Protein AF-A0A2A4RGU2-F1 (afdb_monomer_lite)

pLDDT: mean 91.8, std 9.64, range [37.91, 98.44]

Radius of gyration: 17.06 Å; chains: 1; bounding box: 51×28×46 Å

Secondary structure (DSSP, 8-state):
-HHHHHHHHHHHHHHHHHHHHHHHIIIIIS---TT--EE-SS---TT--STT--SSS--EE----HHHH-SEEEEEEESS-EEEEE-TT--EEEEETTSTTTTEEEEEEE--TTPPPPTT--

Foldseek 3Di:
DVVVVVVVCCVQCVLLVVVVVVVCCQCPVVVDDQPDKDWDPAFDDPPDPDDPGGRPDIDIDGDHDCVVVFKDKDKFDQDQDWDWDADSSRPTAIDDCRHPCNSVIDIDIGGDPPDDDDPDDD

Sequence (122 aa):
MDFQRATQAYLWAFPLVSTASVRHGIRQDLGLDAFDIMLYENFLDTKSTWFTGNNTTIYGASVFDLAEVGPVVLEMPVGPSAGMLNDFRFRTSGLGNLGPDRSQGGKYFIVPPGYEQAPNYC

Structure (mmCIF, N/CA/C/O backbone):
data_AF-A0A2A4RGU2-F1
#
_entry.id   AF-A0A2A4RGU2-F1
#
loop_
_atom_site.group_PDB
_atom_site.id
_atom_site.type_symbol
_atom_site.label_atom_id
_atom_site.label_alt_id
_atom_site.label_comp_id
_atom_site.label_asym_id
_atom_site.label_entity_id
_atom_site.label_seq_id
_atom_site.pdbx_PDB_ins_code
_atom_site.Cartn_x
_atom_site.Cartn_y
_atom_site.Cartn_z
_atom_site.occupancy
_atom_site.B_iso_or_equiv
_atom_site.auth_seq_id
_atom_site.auth_comp_id
_atom_site.auth_asym_id
_atom_site.auth_atom_id
_atom_site.pdbx_PDB_model_num
ATOM 1 N N . MET A 1 1 ? 21.648 0.689 -28.373 1.00 88.31 1 MET A N 1
ATOM 2 C CA . MET A 1 1 ? 20.173 0.796 -28.280 1.00 88.31 1 MET A CA 1
ATOM 3 C C . MET A 1 1 ? 19.675 0.391 -26.893 1.00 88.31 1 MET A C 1
ATOM 5 O O . MET A 1 1 ? 18.800 1.064 -26.364 1.00 88.31 1 MET A O 1
ATOM 9 N N . ASP A 1 2 ? 20.268 -0.630 -26.267 1.00 98.00 2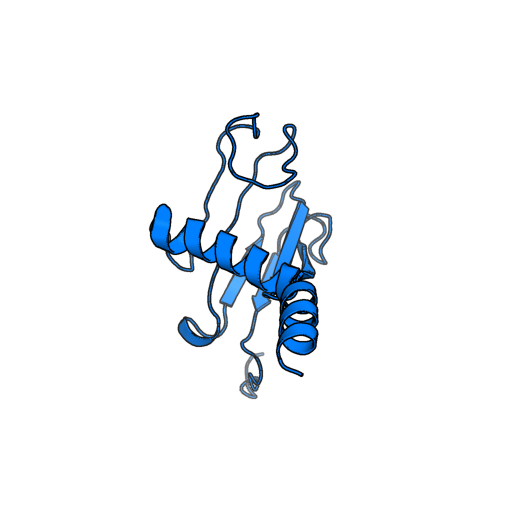 ASP A N 1
ATOM 10 C CA . ASP A 1 2 ? 19.801 -1.151 -24.969 1.00 98.00 2 ASP A CA 1
ATOM 11 C C . ASP A 1 2 ? 20.001 -0.195 -23.793 1.00 98.00 2 ASP A C 1
ATOM 13 O O . ASP A 1 2 ? 19.100 -0.070 -22.974 1.00 98.00 2 ASP A O 1
ATOM 17 N N . PHE A 1 3 ? 21.108 0.556 -23.749 1.00 97.81 3 PHE A N 1
ATOM 18 C CA . PHE A 1 3 ? 21.351 1.547 -22.691 1.00 97.81 3 PHE A CA 1
ATOM 19 C C . PHE A 1 3 ? 20.198 2.555 -22.551 1.00 97.81 3 PHE A C 1
ATOM 21 O O . PHE A 1 3 ? 19.627 2.704 -21.476 1.00 97.81 3 PHE A O 1
ATOM 28 N N . GLN A 1 4 ? 19.793 3.191 -23.656 1.00 98.38 4 GLN A N 1
ATOM 29 C CA . GLN A 1 4 ? 18.699 4.167 -23.643 1.00 98.38 4 GLN A CA 1
ATOM 30 C C . GLN A 1 4 ? 17.365 3.527 -23.236 1.00 98.38 4 GLN A C 1
ATOM 32 O O . GLN A 1 4 ? 16.619 4.112 -22.455 1.00 98.38 4 GLN A O 1
ATOM 37 N N . ARG A 1 5 ? 17.077 2.312 -23.723 1.00 98.44 5 ARG A N 1
ATOM 38 C CA . ARG A 1 5 ? 15.867 1.566 -23.343 1.00 98.44 5 ARG A CA 1
ATOM 39 C C . ARG A 1 5 ? 15.863 1.219 -21.857 1.00 98.44 5 ARG A C 1
ATOM 41 O O . ARG A 1 5 ? 14.835 1.396 -21.215 1.00 98.44 5 ARG A O 1
ATOM 48 N N . ALA A 1 6 ? 16.997 0.790 -21.307 1.00 98.12 6 ALA A N 1
ATOM 49 C CA . ALA A 1 6 ? 17.138 0.469 -19.891 1.00 98.12 6 ALA A CA 1
ATOM 50 C C . ALA A 1 6 ? 16.913 1.703 -19.005 1.00 98.12 6 ALA A C 1
ATOM 52 O O . ALA A 1 6 ? 16.157 1.630 -18.040 1.00 98.12 6 ALA A O 1
ATOM 53 N N . THR A 1 7 ? 17.487 2.856 -19.364 1.00 98.19 7 THR A N 1
AT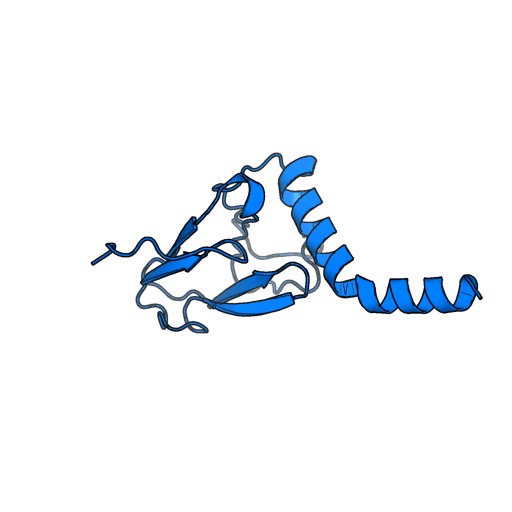OM 54 C CA . THR A 1 7 ? 17.247 4.113 -18.637 1.00 98.19 7 THR A CA 1
ATOM 55 C C . THR A 1 7 ? 15.769 4.503 -18.649 1.00 98.19 7 THR A C 1
ATOM 57 O O . THR A 1 7 ? 15.217 4.844 -17.606 1.00 98.19 7 THR A O 1
ATOM 60 N N . GLN A 1 8 ? 15.104 4.422 -19.806 1.00 98.31 8 GLN A N 1
ATOM 61 C CA . GLN A 1 8 ? 13.676 4.744 -19.901 1.00 98.31 8 GLN A CA 1
ATOM 62 C C . GLN A 1 8 ? 12.806 3.741 -19.134 1.00 98.31 8 GLN A C 1
ATOM 64 O O . GLN A 1 8 ? 11.873 4.147 -18.445 1.00 98.31 8 GLN A O 1
ATOM 69 N N . ALA A 1 9 ? 13.135 2.449 -19.191 1.00 97.44 9 ALA A N 1
ATOM 70 C CA . ALA A 1 9 ? 12.436 1.415 -18.436 1.00 97.44 9 ALA A CA 1
ATOM 71 C C . ALA A 1 9 ? 12.557 1.635 -16.922 1.00 97.44 9 ALA A C 1
ATOM 73 O O . ALA A 1 9 ? 11.560 1.502 -16.220 1.00 97.44 9 ALA A O 1
ATOM 74 N N . TYR A 1 10 ? 13.735 2.031 -16.426 1.00 96.31 10 TYR A N 1
ATOM 75 C CA . TYR A 1 10 ? 13.939 2.356 -15.012 1.00 96.31 10 TYR A CA 1
ATOM 76 C C . TYR A 1 10 ? 13.038 3.510 -14.554 1.00 96.31 10 TYR A C 1
ATOM 78 O O . TYR A 1 10 ? 12.335 3.388 -13.553 1.00 96.31 10 TYR A O 1
ATOM 86 N N . LEU A 1 11 ? 13.013 4.612 -15.312 1.00 96.44 11 LEU A N 1
ATOM 87 C CA . LEU A 1 11 ? 12.177 5.772 -14.987 1.00 96.44 11 LEU A CA 1
ATOM 88 C C . LEU A 1 11 ? 10.684 5.430 -15.038 1.00 96.44 11 LEU A C 1
ATOM 90 O O . LEU A 1 11 ? 9.929 5.815 -14.149 1.00 96.44 11 LEU A O 1
ATOM 94 N N . TRP A 1 12 ? 10.263 4.673 -16.052 1.00 95.75 12 TRP A N 1
ATOM 95 C CA . TRP A 1 12 ? 8.880 4.224 -16.195 1.00 95.75 12 TRP A CA 1
ATOM 96 C C . TRP A 1 12 ? 8.449 3.270 -15.070 1.00 95.75 12 TRP A C 1
ATOM 98 O O . TRP A 1 12 ? 7.324 3.357 -14.580 1.00 95.75 12 TRP A O 1
ATOM 108 N N . ALA A 1 13 ? 9.340 2.369 -14.646 1.00 95.81 13 ALA A N 1
ATOM 109 C CA . ALA A 1 13 ? 9.053 1.347 -13.644 1.00 95.81 13 ALA A CA 1
ATOM 110 C C . ALA A 1 13 ? 9.141 1.855 -12.199 1.00 95.81 13 ALA A C 1
ATOM 112 O O . ALA A 1 13 ? 8.797 1.110 -11.286 1.00 95.81 13 ALA A O 1
ATOM 113 N N . PHE A 1 14 ? 9.570 3.096 -11.968 1.00 93.19 14 PHE A N 1
ATOM 114 C CA . PHE A 1 14 ? 9.768 3.641 -10.625 1.00 93.19 14 PHE A CA 1
ATOM 115 C C . PHE A 1 14 ? 8.573 3.425 -9.664 1.00 93.19 14 PHE A C 1
ATOM 117 O O . PHE A 1 14 ? 8.784 2.841 -8.596 1.00 93.19 14 PHE A O 1
ATOM 124 N N . PRO A 1 15 ? 7.315 3.782 -10.016 1.00 92.06 15 PRO A N 1
ATOM 125 C CA . PRO A 1 15 ? 6.161 3.491 -9.158 1.00 92.06 15 PRO A CA 1
ATOM 126 C C . PRO A 1 15 ? 5.930 1.986 -8.954 1.00 92.06 15 PRO A C 1
ATOM 128 O O . PRO A 1 15 ? 5.636 1.564 -7.838 1.00 92.06 15 PRO A O 1
ATOM 131 N N . LEU A 1 16 ? 6.127 1.170 -9.996 1.00 94.69 16 LEU A N 1
ATOM 132 C CA . LEU A 1 16 ? 5.935 -0.282 -9.921 1.00 94.69 16 LEU A CA 1
ATOM 133 C C . LEU A 1 16 ? 6.913 -0.937 -8.951 1.00 94.69 16 LEU A C 1
ATOM 135 O O . LEU A 1 16 ? 6.510 -1.776 -8.150 1.00 94.69 16 LEU A O 1
ATOM 139 N N . VAL A 1 17 ? 8.187 -0.544 -9.008 1.00 94.38 17 VAL A N 1
ATOM 140 C CA . VAL A 1 17 ? 9.215 -1.051 -8.094 1.00 94.38 17 VAL A CA 1
ATOM 141 C C . VAL A 1 17 ? 8.900 -0.624 -6.662 1.00 94.38 17 VAL A C 1
ATOM 143 O O . VAL A 1 17 ? 8.997 -1.447 -5.760 1.00 94.38 17 VAL A O 1
ATOM 146 N N . SER A 1 18 ? 8.447 0.615 -6.445 1.00 93.06 18 SER A N 1
ATOM 147 C CA . SER A 1 18 ? 8.042 1.080 -5.114 1.00 93.06 18 SER A CA 1
ATOM 148 C C . SER A 1 18 ? 6.901 0.238 -4.523 1.00 93.06 18 SER A C 1
ATOM 150 O O . SER A 1 18 ? 7.040 -0.266 -3.408 1.00 93.06 18 SER A O 1
ATOM 152 N N . THR A 1 19 ? 5.810 0.007 -5.266 1.00 93.38 19 THR A N 1
ATOM 153 C CA . THR A 1 19 ? 4.705 -0.840 -4.779 1.00 93.38 19 THR A CA 1
ATOM 154 C C . THR A 1 19 ? 5.131 -2.299 -4.606 1.00 93.38 19 THR A C 1
ATOM 156 O O . THR A 1 19 ? 4.745 -2.937 -3.627 1.00 93.38 19 THR A O 1
ATOM 159 N N . ALA A 1 20 ? 5.958 -2.829 -5.513 1.00 94.19 20 ALA A N 1
ATOM 160 C CA . ALA A 1 20 ? 6.484 -4.187 -5.403 1.00 94.19 20 ALA A CA 1
ATOM 161 C C . ALA A 1 20 ? 7.338 -4.372 -4.138 1.00 94.19 20 ALA A C 1
ATOM 163 O O . ALA A 1 20 ? 7.196 -5.392 -3.467 1.00 94.19 20 ALA A O 1
ATOM 164 N N . SER A 1 21 ? 8.157 -3.381 -3.769 1.00 93.81 21 SER A N 1
ATOM 165 C CA . SER A 1 21 ? 8.931 -3.400 -2.524 1.00 93.81 21 SER A CA 1
ATOM 166 C C . SER A 1 21 ? 8.039 -3.375 -1.283 1.00 93.81 21 SER A C 1
ATOM 168 O O . SER A 1 21 ? 8.299 -4.118 -0.342 1.00 93.81 21 SER A O 1
ATOM 170 N N . VAL A 1 22 ? 6.950 -2.593 -1.283 1.00 93.06 22 VAL A N 1
ATOM 171 C CA . VAL A 1 22 ? 5.966 -2.617 -0.182 1.00 93.06 22 VAL A CA 1
ATOM 172 C C . VAL A 1 22 ? 5.300 -3.991 -0.078 1.00 93.06 22 VAL A C 1
ATOM 174 O O . VAL A 1 22 ? 5.223 -4.551 1.014 1.00 93.06 22 VAL A O 1
ATOM 177 N N . ARG A 1 23 ? 4.872 -4.580 -1.207 1.00 94.19 23 ARG A N 1
ATOM 178 C CA . ARG A 1 23 ? 4.318 -5.944 -1.219 1.00 94.19 23 ARG A CA 1
ATOM 179 C C . ARG A 1 23 ? 5.325 -6.958 -0.686 1.00 94.19 23 ARG A C 1
ATOM 181 O O . ARG A 1 23 ? 4.934 -7.830 0.080 1.00 94.19 23 ARG A O 1
ATOM 188 N N . HIS A 1 24 ? 6.591 -6.860 -1.089 1.00 94.94 24 HIS A N 1
ATOM 189 C CA . HIS A 1 24 ? 7.650 -7.740 -0.603 1.00 94.94 24 HIS A CA 1
ATOM 190 C C . HIS A 1 24 ? 7.814 -7.626 0.915 1.00 94.94 24 HIS A C 1
ATOM 192 O O . HIS A 1 24 ? 7.744 -8.645 1.591 1.00 94.94 24 HIS A O 1
ATOM 198 N N . GLY A 1 25 ? 7.908 -6.406 1.452 1.00 94.44 25 GLY A N 1
ATOM 199 C CA . GLY A 1 25 ? 8.006 -6.187 2.895 1.00 94.44 25 GLY A CA 1
ATOM 200 C C . GLY A 1 25 ? 6.824 -6.777 3.667 1.00 94.44 25 GLY A C 1
ATOM 201 O O . GLY A 1 25 ? 7.009 -7.505 4.635 1.00 94.44 25 GLY A O 1
ATOM 202 N N . ILE A 1 26 ? 5.594 -6.543 3.203 1.00 94.75 26 ILE A N 1
ATOM 203 C CA . ILE A 1 26 ? 4.394 -7.061 3.877 1.00 94.75 26 ILE A CA 1
ATOM 204 C C . ILE A 1 26 ? 4.302 -8.594 3.783 1.00 94.75 26 ILE A C 1
ATOM 206 O O . ILE A 1 26 ? 3.992 -9.255 4.769 1.00 94.75 26 ILE A O 1
ATOM 210 N N . ARG A 1 27 ? 4.565 -9.178 2.608 1.00 94.94 27 ARG A N 1
ATOM 211 C CA . ARG A 1 27 ? 4.330 -10.611 2.363 1.00 94.94 27 ARG A CA 1
ATOM 212 C C . ARG A 1 27 ? 5.494 -11.512 2.737 1.00 94.94 27 ARG A C 1
ATOM 214 O O . ARG A 1 27 ? 5.270 -12.612 3.215 1.00 94.94 27 ARG A O 1
ATOM 221 N N . GLN A 1 28 ? 6.717 -11.090 2.443 1.00 95.06 28 GLN A N 1
ATOM 222 C CA . GLN A 1 28 ? 7.911 -11.917 2.609 1.00 95.06 28 GLN A CA 1
ATOM 223 C C . GLN A 1 28 ? 8.617 -11.603 3.925 1.00 95.06 28 GLN A C 1
ATOM 225 O O . GLN A 1 28 ? 8.934 -12.531 4.663 1.00 95.06 28 GLN A O 1
ATOM 230 N N . ASP A 1 29 ? 8.808 -10.320 4.248 1.00 95.00 29 ASP A N 1
ATOM 231 C CA . ASP A 1 29 ? 9.549 -9.940 5.459 1.00 95.00 29 ASP A CA 1
ATOM 232 C C . ASP A 1 29 ? 8.679 -10.041 6.722 1.00 95.00 29 ASP A C 1
ATOM 234 O O . ASP A 1 29 ? 9.151 -10.498 7.761 1.00 95.00 29 ASP A O 1
ATOM 238 N N . LEU A 1 30 ? 7.403 -9.641 6.637 1.00 94.25 30 LEU A N 1
ATOM 239 C CA . LEU A 1 30 ? 6.450 -9.722 7.754 1.00 94.25 30 LEU A CA 1
ATOM 240 C C . LEU A 1 30 ? 5.590 -10.994 7.748 1.00 94.25 30 LEU A C 1
ATOM 242 O O . LEU A 1 30 ? 4.988 -11.313 8.770 1.00 94.25 30 LEU A O 1
ATOM 246 N N . GLY A 1 31 ? 5.525 -11.718 6.626 1.00 95.75 31 GLY A N 1
ATOM 247 C CA . GLY A 1 31 ? 4.760 -12.965 6.515 1.00 95.75 31 GLY A CA 1
ATOM 248 C C . GLY A 1 31 ? 3.237 -12.799 6.577 1.00 95.75 31 GLY A C 1
ATOM 249 O O . GLY A 1 31 ? 2.557 -13.749 6.948 1.00 95.75 31 GLY A O 1
ATOM 250 N N . LEU A 1 32 ? 2.703 -11.612 6.262 1.00 96.44 32 LEU A N 1
ATOM 251 C CA . LEU A 1 32 ? 1.263 -11.336 6.322 1.00 96.44 32 LEU A CA 1
ATOM 252 C C . LEU A 1 32 ? 0.522 -11.865 5.087 1.00 96.44 32 LEU A C 1
ATOM 254 O O . LEU A 1 32 ? 1.036 -11.802 3.967 1.00 96.44 32 LEU A O 1
ATOM 258 N N . ASP A 1 33 ? -0.713 -12.327 5.271 1.00 95.75 33 ASP A N 1
ATOM 259 C CA . ASP A 1 33 ? -1.573 -12.831 4.202 1.00 95.75 33 ASP A CA 1
ATOM 260 C C . ASP A 1 33 ? -2.490 -11.755 3.574 1.00 95.75 33 ASP A C 1
ATOM 262 O O . ASP A 1 33 ? -2.435 -10.573 3.905 1.00 95.75 33 ASP A O 1
ATOM 266 N N . ALA A 1 34 ? -3.306 -12.129 2.575 1.00 91.62 34 ALA A N 1
ATOM 267 C CA . ALA A 1 34 ? -4.079 -11.184 1.747 1.00 91.62 34 ALA A CA 1
ATOM 268 C C . ALA A 1 34 ? -5.144 -10.389 2.491 1.00 91.62 34 ALA A C 1
ATOM 270 O O . ALA A 1 34 ? -5.543 -9.320 2.032 1.00 91.62 34 ALA A O 1
ATOM 271 N N . PHE A 1 35 ? -5.588 -10.920 3.620 1.00 94.38 35 PHE A N 1
ATOM 272 C CA . PHE A 1 35 ? -6.629 -10.325 4.442 1.00 94.38 35 PHE A CA 1
ATOM 273 C C . PHE A 1 35 ? -6.105 -9.905 5.813 1.00 94.38 35 PHE A C 1
ATOM 275 O O . PHE A 1 35 ? -6.884 -9.470 6.658 1.00 94.38 35 PHE A O 1
ATOM 282 N N . ASP A 1 36 ? -4.788 -9.970 6.001 1.00 96.12 36 ASP A N 1
ATOM 283 C CA . ASP A 1 36 ? -4.138 -9.391 7.160 1.00 96.12 36 ASP A CA 1
ATOM 284 C C . ASP A 1 36 ? -3.916 -7.895 6.936 1.00 96.12 36 ASP A C 1
ATOM 286 O O . ASP A 1 36 ? -3.643 -7.420 5.825 1.00 96.12 36 ASP A O 1
ATOM 290 N N . ILE A 1 37 ? -4.032 -7.139 8.024 1.00 93.88 37 ILE A N 1
ATOM 291 C CA . ILE A 1 37 ? -3.776 -5.703 8.052 1.00 93.88 37 ILE A CA 1
ATOM 292 C C . ILE A 1 37 ? -2.560 -5.474 8.940 1.00 93.88 37 ILE A C 1
ATOM 294 O O . ILE A 1 37 ? -2.594 -5.729 10.142 1.00 93.88 37 ILE A O 1
ATOM 298 N N . MET A 1 38 ? -1.492 -4.945 8.351 1.00 94.12 38 MET A N 1
ATOM 299 C CA . MET A 1 38 ? -0.376 -4.399 9.109 1.00 94.12 38 MET A CA 1
ATOM 300 C C . MET A 1 38 ? -0.839 -3.113 9.793 1.00 94.12 38 MET A C 1
ATOM 302 O O . MET A 1 38 ? -1.298 -2.194 9.114 1.00 94.12 38 MET A O 1
ATOM 306 N N . LEU A 1 39 ? -0.672 -3.027 11.110 1.00 93.12 39 LEU A N 1
ATOM 307 C CA . LEU A 1 39 ? -0.995 -1.845 11.902 1.00 93.12 39 LEU A CA 1
ATOM 308 C C . LEU A 1 39 ? 0.268 -1.299 12.570 1.00 93.12 39 LEU A C 1
ATOM 310 O O . LEU A 1 39 ? 0.997 -2.029 13.235 1.00 93.12 39 LEU A O 1
ATOM 314 N N . TYR A 1 40 ? 0.497 0.003 12.435 1.00 91.50 40 TYR A N 1
ATOM 315 C CA . TYR A 1 40 ? 1.450 0.723 13.272 1.00 91.50 40 TYR A CA 1
ATOM 316 C C . TYR A 1 40 ? 0.735 1.177 14.539 1.00 91.50 40 TYR A C 1
ATOM 318 O O . TYR A 1 40 ? -0.017 2.143 14.512 1.00 91.50 40 TYR A O 1
ATOM 326 N N . GLU A 1 41 ? 0.961 0.487 15.656 1.00 90.06 41 GLU A N 1
ATOM 327 C CA . GLU A 1 41 ? 0.293 0.805 16.930 1.00 90.06 41 GLU A CA 1
ATOM 328 C C . GLU A 1 41 ? 0.636 2.205 17.465 1.00 90.06 41 GLU A C 1
ATOM 330 O O . GLU A 1 41 ? -0.144 2.804 18.202 1.00 90.06 41 GLU A O 1
ATOM 335 N N . ASN A 1 42 ? 1.795 2.734 17.071 1.00 92.88 42 ASN A N 1
ATOM 336 C CA . ASN A 1 42 ? 2.272 4.064 17.428 1.00 92.88 42 ASN A CA 1
ATOM 337 C C . ASN A 1 42 ? 2.473 4.923 16.176 1.00 92.88 42 ASN A C 1
ATOM 339 O O . ASN A 1 42 ? 2.542 4.418 15.054 1.00 92.88 42 ASN A O 1
ATOM 343 N N . PHE A 1 43 ? 2.617 6.233 16.377 1.00 95.25 43 PHE A N 1
ATOM 344 C CA . PHE A 1 43 ? 3.027 7.131 15.302 1.00 95.25 43 PHE A CA 1
ATOM 345 C C . PHE A 1 43 ? 4.383 6.729 14.727 1.00 95.25 43 PHE A C 1
ATOM 347 O O . PHE A 1 43 ? 5.259 6.237 15.442 1.00 95.25 43 PHE A O 1
ATOM 354 N N . LEU A 1 44 ? 4.552 6.981 13.431 1.00 94.69 44 LEU A N 1
ATOM 355 C CA . LEU A 1 44 ? 5.820 6.743 12.760 1.00 94.69 44 LEU A CA 1
ATOM 356 C C . LEU A 1 44 ? 6.917 7.637 13.346 1.00 94.69 44 LEU A C 1
ATOM 358 O O . LEU A 1 44 ? 6.686 8.780 13.740 1.00 94.69 44 LEU A O 1
ATOM 362 N N . ASP A 1 45 ? 8.131 7.110 13.364 1.00 92.44 45 ASP A N 1
ATOM 363 C CA . ASP A 1 45 ? 9.336 7.768 13.851 1.00 92.44 45 ASP A CA 1
ATOM 364 C C . ASP A 1 45 ? 10.484 7.639 12.836 1.00 92.44 45 ASP A C 1
ATOM 366 O O . ASP A 1 45 ? 10.325 7.113 11.734 1.00 92.44 45 ASP A O 1
ATOM 370 N N . THR A 1 46 ? 11.678 8.107 13.201 1.00 90.75 46 THR A N 1
ATOM 371 C CA . THR A 1 46 ? 12.856 8.059 12.319 1.00 90.75 46 THR A CA 1
ATOM 372 C C . THR A 1 46 ? 13.374 6.645 12.041 1.00 90.75 46 THR A C 1
ATOM 374 O O . THR A 1 46 ? 14.245 6.482 11.188 1.00 90.75 46 THR A O 1
ATOM 377 N N . LYS A 1 47 ? 12.870 5.629 12.749 1.00 89.81 47 LYS A N 1
ATOM 378 C CA . LYS A 1 47 ? 13.212 4.215 12.555 1.00 89.81 47 LYS A CA 1
ATOM 379 C C . LYS A 1 47 ? 12.156 3.472 11.740 1.00 89.81 47 LYS A C 1
ATOM 381 O O . LYS A 1 47 ? 12.362 2.312 11.391 1.00 89.81 47 LYS A O 1
ATOM 386 N N . SER A 1 48 ? 11.036 4.123 11.445 1.00 89.94 48 SER A N 1
ATOM 387 C CA . SER A 1 48 ? 9.950 3.547 10.668 1.00 89.94 48 SER A CA 1
ATOM 388 C C . SER A 1 48 ? 10.349 3.378 9.201 1.00 89.94 48 SER A C 1
ATOM 390 O O . SER A 1 48 ? 11.043 4.208 8.620 1.00 89.94 48 SER A O 1
ATOM 392 N N . THR A 1 49 ? 9.893 2.288 8.590 1.00 87.19 49 THR A N 1
ATOM 393 C CA . THR A 1 49 ? 10.271 1.875 7.228 1.00 87.19 49 THR A CA 1
ATOM 394 C C . THR A 1 49 ? 9.367 2.448 6.132 1.00 87.19 49 THR A C 1
ATOM 396 O O . THR A 1 49 ? 9.632 2.250 4.947 1.00 87.19 49 THR A O 1
ATOM 399 N N . TRP A 1 50 ? 8.318 3.192 6.498 1.00 87.75 50 TRP A N 1
ATOM 400 C CA . TRP A 1 50 ? 7.456 3.884 5.540 1.00 87.75 50 TRP A CA 1
ATOM 401 C C . TRP A 1 50 ? 8.140 5.103 4.933 1.00 87.75 50 TRP A C 1
ATOM 403 O O . TRP A 1 50 ? 8.556 6.028 5.631 1.00 87.75 50 TRP A O 1
ATOM 413 N N . PHE A 1 51 ? 8.173 5.152 3.604 1.00 87.94 51 PHE A N 1
ATOM 414 C CA . PHE A 1 51 ? 8.695 6.309 2.892 1.00 87.94 51 PHE A CA 1
ATOM 415 C C . PHE A 1 51 ? 7.764 7.516 3.044 1.00 87.94 51 PHE A C 1
ATOM 417 O O . PHE A 1 51 ? 6.577 7.441 2.729 1.00 87.94 51 PHE A O 1
ATOM 424 N N . THR A 1 52 ? 8.310 8.648 3.499 1.00 90.81 52 THR A N 1
ATOM 425 C CA . THR A 1 52 ? 7.579 9.920 3.691 1.00 90.81 52 THR A CA 1
ATOM 426 C C . THR A 1 52 ? 6.329 9.815 4.575 1.00 90.81 52 THR A C 1
ATOM 428 O O . THR A 1 52 ? 5.395 10.604 4.437 1.00 90.81 52 THR A O 1
ATOM 431 N N . GLY A 1 53 ? 6.299 8.843 5.491 1.00 89.69 53 GLY A N 1
ATOM 432 C CA . GLY A 1 53 ? 5.214 8.710 6.455 1.00 89.69 53 GLY A CA 1
ATOM 433 C C . GLY A 1 53 ? 5.144 9.914 7.398 1.00 89.69 53 GLY A C 1
ATOM 434 O O . GLY A 1 53 ? 6.173 10.466 7.791 1.00 89.69 53 GLY A O 1
ATOM 435 N N . ASN A 1 54 ? 3.930 10.334 7.758 1.00 90.69 54 ASN A N 1
ATOM 436 C CA . ASN A 1 54 ? 3.747 11.350 8.791 1.00 90.69 54 ASN A CA 1
ATOM 437 C C . ASN A 1 54 ? 3.791 10.711 10.189 1.00 90.69 54 ASN A C 1
ATOM 439 O O . ASN A 1 54 ? 3.557 9.516 10.347 1.00 90.69 54 ASN A O 1
ATOM 443 N N . ASN A 1 55 ? 4.057 11.520 11.210 1.00 94.50 55 ASN A N 1
ATOM 444 C CA . ASN A 1 55 ? 4.165 11.090 12.606 1.00 94.50 55 ASN A CA 1
ATOM 445 C C . ASN A 1 55 ? 2.997 11.580 13.479 1.00 94.50 55 ASN A C 1
ATOM 447 O O . ASN A 1 55 ? 3.153 11.763 14.684 1.00 94.50 55 ASN A O 1
ATOM 451 N N . THR A 1 56 ? 1.841 11.846 12.874 1.00 93.31 56 THR A N 1
ATOM 452 C CA . THR A 1 56 ? 0.660 12.386 13.567 1.00 93.31 56 THR A CA 1
ATOM 453 C C . THR A 1 56 ? -0.574 11.503 13.417 1.00 93.31 56 THR A C 1
ATOM 455 O O . THR A 1 56 ? -1.600 11.775 14.038 1.00 93.31 56 THR A O 1
ATOM 458 N N . THR A 1 57 ? -0.489 10.442 12.613 1.00 92.06 57 THR A N 1
ATOM 459 C CA . THR A 1 57 ? -1.580 9.495 12.365 1.00 92.06 57 THR A CA 1
ATOM 460 C C . THR A 1 57 ? -1.089 8.056 12.480 1.00 92.06 57 THR A C 1
ATOM 462 O O . THR A 1 57 ? 0.074 7.755 12.207 1.00 92.06 57 THR A O 1
ATOM 465 N N . ILE A 1 58 ? -1.980 7.172 12.928 1.00 93.19 58 ILE A N 1
ATOM 466 C CA . ILE A 1 58 ? -1.759 5.724 12.951 1.00 93.19 58 ILE A CA 1
ATOM 467 C C . ILE A 1 58 ? -2.015 5.170 11.547 1.00 93.19 58 ILE A C 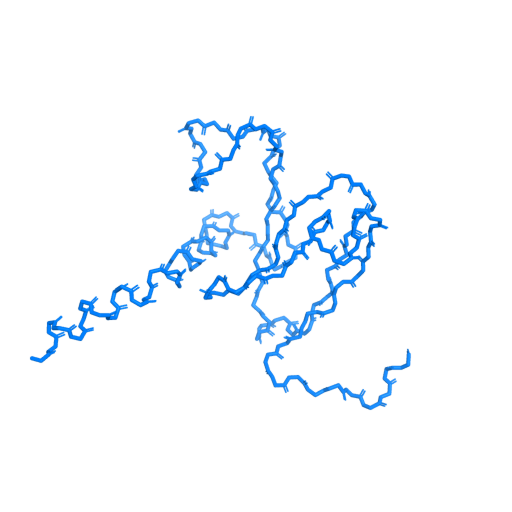1
ATOM 469 O O . ILE A 1 58 ? -2.993 5.544 10.900 1.00 93.19 58 ILE A O 1
ATOM 473 N N . TYR A 1 59 ? -1.141 4.273 11.091 1.00 93.44 59 TYR A N 1
ATOM 474 C CA . TYR A 1 59 ? -1.204 3.687 9.755 1.00 93.44 59 TYR A CA 1
ATOM 475 C C . TYR A 1 59 ? -1.666 2.235 9.800 1.00 93.44 59 TYR A C 1
ATOM 477 O O . TYR A 1 59 ? -1.122 1.426 10.550 1.00 93.44 59 TYR A O 1
ATOM 485 N N . GLY A 1 60 ? -2.621 1.908 8.931 1.00 92.88 60 GLY A N 1
ATOM 486 C CA . GLY A 1 60 ? -2.973 0.544 8.557 1.00 92.88 60 GLY A CA 1
ATOM 487 C C . GLY A 1 60 ? -2.680 0.321 7.075 1.00 92.88 60 GLY A C 1
ATOM 488 O O . GLY A 1 60 ? -2.922 1.216 6.263 1.00 92.88 60 GLY A O 1
ATOM 489 N N . ALA A 1 61 ? -2.163 -0.848 6.708 1.00 93.56 61 ALA A N 1
ATOM 490 C CA . ALA A 1 61 ? -1.934 -1.211 5.314 1.00 93.56 61 ALA A CA 1
ATOM 491 C C . ALA A 1 61 ? -2.157 -2.704 5.078 1.00 93.56 61 ALA A C 1
ATOM 493 O O . ALA A 1 61 ? -1.878 -3.535 5.937 1.00 93.56 61 ALA A O 1
ATOM 494 N N . SER A 1 62 ? -2.622 -3.040 3.882 1.00 94.25 62 SER A N 1
ATOM 495 C CA . SER A 1 62 ? -2.751 -4.416 3.415 1.00 94.25 62 SER A CA 1
ATOM 496 C C . SER A 1 62 ? -2.434 -4.475 1.925 1.00 94.25 62 SER A C 1
ATOM 498 O O . SER A 1 62 ? -2.493 -3.462 1.222 1.00 94.25 62 SER A O 1
ATOM 500 N N . VAL A 1 63 ? -2.073 -5.662 1.446 1.00 95.00 63 VAL A N 1
ATOM 501 C CA . VAL A 1 63 ? -1.803 -5.918 0.033 1.00 95.00 63 VAL A CA 1
ATOM 502 C C . VAL A 1 63 ? -2.359 -7.279 -0.357 1.00 95.00 63 VAL A C 1
ATOM 504 O O . VAL A 1 63 ? -2.036 -8.297 0.255 1.00 95.00 63 VAL A O 1
ATOM 507 N N . PHE A 1 64 ? -3.148 -7.321 -1.422 1.00 94.88 64 PHE A N 1
ATOM 508 C CA . PHE A 1 64 ? -3.717 -8.546 -1.979 1.00 94.88 64 PHE A CA 1
ATOM 509 C C . PHE A 1 64 ? -3.540 -8.579 -3.495 1.00 94.88 64 PHE A C 1
ATOM 511 O O . PHE A 1 64 ? -3.468 -7.537 -4.149 1.00 94.88 64 PHE A O 1
ATOM 518 N N . ASP A 1 65 ? -3.445 -9.788 -4.044 1.00 94.56 65 ASP A N 1
ATOM 519 C CA . ASP A 1 65 ? -3.409 -10.024 -5.482 1.00 94.56 65 ASP A CA 1
ATOM 520 C C . ASP A 1 65 ? -4.755 -10.597 -5.930 1.00 94.56 65 ASP A C 1
ATOM 522 O O . ASP A 1 65 ? -5.102 -11.732 -5.609 1.00 94.56 65 ASP A O 1
ATOM 526 N N . LEU A 1 66 ? -5.520 -9.802 -6.680 1.00 95.00 66 LEU A N 1
ATOM 527 C CA . LEU A 1 66 ? -6.839 -10.188 -7.188 1.00 95.00 66 LEU A CA 1
ATOM 528 C C . LEU A 1 66 ? -6.783 -11.392 -8.141 1.00 95.00 66 LEU A C 1
ATOM 530 O O . LEU A 1 66 ? -7.802 -12.052 -8.327 1.00 95.00 66 LEU A O 1
ATOM 534 N N . ALA A 1 67 ? -5.628 -11.688 -8.748 1.00 94.00 67 ALA A N 1
ATOM 535 C CA . ALA A 1 67 ? -5.455 -12.897 -9.549 1.00 94.00 67 ALA A CA 1
ATOM 536 C C . ALA A 1 67 ? -5.388 -14.162 -8.677 1.00 94.00 67 ALA A C 1
ATOM 538 O O . ALA A 1 67 ? -5.792 -15.231 -9.126 1.00 94.00 67 ALA A O 1
ATOM 539 N N . GLU A 1 68 ? -4.904 -14.038 -7.439 1.00 94.38 68 GLU A N 1
ATOM 540 C CA . GLU A 1 68 ? -4.800 -15.142 -6.482 1.00 94.38 68 GLU A CA 1
ATOM 541 C C . GLU A 1 68 ? -6.098 -15.315 -5.682 1.00 94.38 68 GLU A C 1
ATOM 543 O O . GLU A 1 68 ? -6.558 -16.438 -5.487 1.00 94.38 68 GLU A O 1
ATOM 548 N N . VAL A 1 69 ? -6.699 -14.208 -5.226 1.00 95.19 69 VAL A N 1
ATOM 549 C CA . VAL A 1 69 ? -7.837 -14.246 -4.287 1.00 95.19 69 VAL A CA 1
ATOM 550 C C . VAL A 1 69 ? -9.200 -14.000 -4.933 1.00 95.19 69 VAL A C 1
ATOM 552 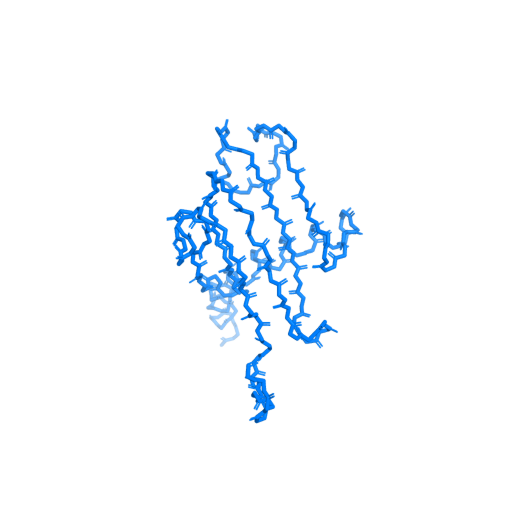O O . VAL A 1 69 ? -10.227 -14.194 -4.286 1.00 95.19 69 VAL A O 1
ATOM 555 N N . GLY A 1 70 ? -9.233 -13.585 -6.201 1.00 94.94 70 GLY A N 1
ATOM 556 C CA . GLY A 1 70 ? -10.465 -13.201 -6.887 1.00 94.94 70 GLY A CA 1
ATOM 557 C C . GLY A 1 70 ? -11.029 -11.857 -6.401 1.00 94.94 70 GLY A C 1
ATOM 558 O O . GLY A 1 70 ? -10.281 -11.011 -5.907 1.00 94.94 70 GLY A O 1
ATOM 559 N N . PRO A 1 71 ? -12.340 -11.608 -6.583 1.00 95.44 71 PRO A N 1
ATOM 560 C CA . PRO A 1 71 ? -12.995 -10.401 -6.087 1.00 95.44 71 PRO A CA 1
ATOM 561 C C . PRO A 1 71 ? -12.921 -10.269 -4.560 1.00 95.44 71 PRO A C 1
ATOM 563 O O . PRO A 1 71 ? -13.149 -11.232 -3.832 1.00 95.44 71 PRO A O 1
ATOM 566 N N . VAL A 1 72 ? -12.673 -9.053 -4.074 1.00 95.94 72 VAL A N 1
ATOM 567 C CA . VAL A 1 72 ? -12.516 -8.729 -2.650 1.00 95.94 72 VAL A CA 1
ATOM 568 C C . VAL A 1 72 ? -13.549 -7.692 -2.231 1.00 95.94 72 VAL A C 1
ATOM 570 O O . VAL A 1 72 ? -13.829 -6.743 -2.962 1.00 95.94 72 VAL A O 1
ATOM 573 N N . VAL A 1 73 ? -14.093 -7.844 -1.024 1.00 95.75 73 VAL A N 1
ATOM 574 C CA . VAL A 1 73 ? -14.877 -6.798 -0.361 1.00 95.75 73 VAL A CA 1
ATOM 575 C C . VAL A 1 73 ? -14.022 -6.178 0.736 1.00 95.75 73 VAL A C 1
ATOM 577 O O . VAL A 1 73 ? -13.633 -6.861 1.677 1.00 95.75 73 VAL A O 1
ATOM 580 N N . LEU A 1 74 ? -13.751 -4.881 0.620 1.00 95.19 74 LEU A N 1
ATOM 581 C CA . LEU A 1 74 ? -13.151 -4.088 1.687 1.00 95.19 74 LEU A CA 1
ATOM 582 C C . LEU A 1 74 ? -14.265 -3.398 2.478 1.00 95.19 74 LEU A C 1
ATOM 584 O O . LEU A 1 74 ? -15.010 -2.586 1.927 1.00 95.19 74 LEU A O 1
ATOM 588 N N . GLU A 1 75 ? -14.366 -3.710 3.767 1.00 95.38 75 GLU A N 1
ATOM 589 C CA . GLU A 1 75 ? -15.313 -3.073 4.681 1.00 95.38 75 GLU A CA 1
ATOM 590 C C . GLU A 1 75 ? -14.618 -1.957 5.465 1.00 95.38 75 GLU A C 1
ATOM 592 O O . GLU A 1 75 ? -13.679 -2.197 6.222 1.00 95.38 75 GLU A O 1
ATOM 597 N N . MET A 1 76 ? -15.085 -0.724 5.278 1.00 95.25 76 MET A N 1
ATOM 598 C CA . MET A 1 76 ? -14.617 0.438 6.026 1.00 95.25 76 MET A CA 1
ATOM 599 C C . MET A 1 76 ? -15.538 0.680 7.227 1.00 95.25 76 MET A C 1
ATOM 601 O O . MET A 1 76 ? -16.757 0.780 7.039 1.00 95.25 76 MET A O 1
ATOM 605 N N . PRO A 1 77 ? -15.000 0.807 8.453 1.00 94.31 77 PRO A N 1
ATOM 606 C CA . PRO A 1 77 ? -15.796 1.160 9.620 1.00 94.31 77 PRO A CA 1
ATOM 607 C C . PRO A 1 77 ? -16.199 2.641 9.598 1.00 94.31 77 PRO A C 1
ATOM 609 O O . PRO A 1 77 ? -15.563 3.473 8.948 1.00 94.31 77 PRO A O 1
ATOM 612 N N . VAL A 1 78 ? -17.239 2.983 10.364 1.00 96.62 78 VAL A N 1
ATOM 613 C CA . VAL A 1 78 ? -17.561 4.383 10.680 1.00 96.62 78 VAL A CA 1
ATOM 614 C C . VAL A 1 78 ? -16.430 4.962 11.525 1.00 96.62 78 VAL A C 1
ATOM 616 O O . VAL A 1 78 ? -16.046 4.371 12.535 1.00 96.62 78 VAL A O 1
ATOM 619 N N . GLY A 1 79 ? -15.927 6.136 11.155 1.00 94.12 79 GLY A N 1
ATOM 620 C CA . GLY A 1 79 ? -14.926 6.836 11.951 1.00 94.12 79 GLY A CA 1
ATOM 621 C C . GLY A 1 79 ? -13.960 7.674 11.121 1.00 94.12 79 GLY A C 1
ATOM 622 O O . GLY A 1 79 ? -13.912 7.545 9.897 1.00 94.12 79 GLY A O 1
ATOM 623 N N . PRO A 1 80 ? -13.177 8.543 11.786 1.00 91.12 80 PRO A N 1
ATOM 624 C CA . PRO A 1 80 ? -12.265 9.467 11.128 1.00 91.12 80 PRO A CA 1
ATOM 625 C C . PRO A 1 80 ? -11.057 8.714 10.558 1.00 91.12 80 PRO A C 1
ATOM 627 O O . PRO A 1 80 ? -10.004 8.626 11.182 1.00 91.12 80 PRO A O 1
ATOM 630 N N . SER A 1 81 ? -11.220 8.165 9.358 1.00 92.25 81 SER A N 1
ATOM 631 C CA . SER A 1 81 ? -10.155 7.539 8.580 1.00 92.25 81 SER A CA 1
ATOM 632 C C . SER A 1 81 ? -9.925 8.322 7.292 1.00 92.25 81 SER A C 1
ATOM 634 O O . SER A 1 81 ? -10.821 8.990 6.776 1.00 92.25 81 SER A O 1
ATOM 636 N N . ALA A 1 82 ? -8.709 8.269 6.769 1.00 93.38 82 ALA A N 1
ATOM 637 C CA . ALA A 1 82 ? -8.375 8.800 5.458 1.00 93.38 82 ALA A CA 1
ATOM 638 C C . ALA A 1 82 ? -7.340 7.871 4.840 1.00 93.38 82 ALA A C 1
ATOM 640 O O . ALA A 1 82 ? -6.331 7.559 5.469 1.00 93.38 82 ALA A O 1
ATOM 641 N N . GLY A 1 83 ? -7.596 7.416 3.622 1.00 93.12 83 GLY A N 1
ATOM 642 C CA . GLY A 1 83 ? -6.712 6.468 2.968 1.00 93.12 83 GLY A CA 1
ATOM 643 C C . GLY A 1 83 ? -6.908 6.434 1.467 1.00 93.12 83 GLY A C 1
ATOM 644 O O . GLY A 1 83 ? -7.655 7.226 0.887 1.00 93.12 83 GLY A O 1
ATOM 645 N N . MET A 1 84 ? -6.218 5.489 0.847 1.00 94.12 84 MET A N 1
ATOM 646 C CA . MET A 1 84 ? -6.327 5.222 -0.574 1.00 94.12 84 MET A CA 1
ATOM 647 C C . MET A 1 84 ? -6.261 3.722 -0.827 1.00 94.12 84 MET A C 1
ATOM 649 O O . MET A 1 84 ? -5.515 3.005 -0.166 1.00 94.12 84 MET A O 1
ATOM 653 N N . LEU A 1 85 ? -7.027 3.276 -1.812 1.00 94.56 85 LEU A N 1
ATOM 654 C CA . LEU A 1 85 ? -6.801 2.026 -2.515 1.00 94.56 85 LEU A CA 1
ATOM 655 C C . LEU A 1 85 ? -6.024 2.365 -3.784 1.00 94.56 85 LEU A C 1
ATOM 657 O O . LEU A 1 85 ? -6.446 3.243 -4.539 1.00 94.56 85 LEU A O 1
ATOM 661 N N . ASN A 1 86 ? -4.912 1.687 -4.043 1.00 94.06 86 ASN A N 1
ATOM 662 C CA . ASN A 1 86 ? -4.134 1.910 -5.253 1.00 94.06 86 ASN A CA 1
ATOM 663 C C . ASN A 1 86 ? -3.653 0.609 -5.880 1.00 94.06 86 ASN A C 1
ATOM 665 O O . ASN A 1 86 ? -3.433 -0.389 -5.200 1.00 94.06 86 ASN A O 1
ATOM 669 N N . ASP A 1 87 ? -3.459 0.644 -7.193 1.00 93.50 87 ASP A N 1
ATOM 670 C CA . ASP A 1 87 ? -2.792 -0.441 -7.900 1.00 93.50 87 ASP A CA 1
ATOM 671 C C . ASP A 1 87 ? -1.263 -0.260 -7.933 1.00 93.50 87 ASP A C 1
ATOM 673 O O . ASP A 1 87 ? -0.708 0.731 -7.447 1.00 93.50 87 ASP A O 1
ATOM 677 N N . PHE A 1 88 ? -0.575 -1.213 -8.566 1.00 91.62 88 PHE A N 1
ATOM 678 C CA . PHE A 1 88 ? 0.883 -1.212 -8.746 1.00 91.62 88 PHE A CA 1
ATOM 679 C C . PHE A 1 88 ? 1.433 -0.029 -9.549 1.00 91.62 88 PHE A C 1
ATOM 681 O O . PHE A 1 88 ? 2.637 0.208 -9.545 1.00 91.62 88 PHE A O 1
ATOM 688 N N . ARG A 1 89 ? 0.588 0.704 -10.280 1.00 90.06 89 ARG A N 1
ATOM 689 C CA . ARG A 1 89 ? 0.987 1.911 -11.013 1.00 90.06 89 ARG A CA 1
ATOM 690 C C . ARG A 1 89 ? 0.611 3.184 -10.256 1.00 90.06 89 ARG A C 1
ATOM 692 O O . ARG A 1 89 ? 0.655 4.258 -10.851 1.00 90.06 89 ARG A O 1
ATOM 699 N N . PHE A 1 90 ? 0.254 3.071 -8.974 1.00 88.00 90 PHE A N 1
ATOM 700 C CA . PHE A 1 90 ? -0.188 4.179 -8.127 1.00 88.00 90 PHE A CA 1
ATOM 701 C C . PHE A 1 90 ? -1.411 4.931 -8.678 1.00 88.00 90 PHE A C 1
ATOM 703 O O . PHE A 1 90 ? -1.603 6.114 -8.403 1.00 88.00 90 PHE A O 1
ATOM 710 N N . ARG A 1 91 ? -2.288 4.255 -9.430 1.00 89.56 91 ARG A N 1
ATOM 711 C CA . ARG A 1 91 ? -3.618 4.807 -9.723 1.00 89.56 91 ARG A CA 1
ATOM 712 C C . ARG A 1 91 ? -4.474 4.625 -8.481 1.00 89.56 91 ARG A C 1
ATOM 714 O O . ARG A 1 91 ? -4.616 3.498 -8.014 1.00 89.56 91 ARG A O 1
ATOM 721 N N . THR A 1 92 ? -4.992 5.721 -7.936 1.00 92.31 92 THR A N 1
ATOM 722 C CA . THR A 1 92 ? -5.613 5.736 -6.610 1.00 92.31 92 THR A CA 1
ATOM 723 C C . THR A 1 92 ? -7.120 5.966 -6.666 1.00 92.31 92 THR A C 1
ATOM 725 O O . THR A 1 92 ? -7.644 6.626 -7.563 1.00 92.31 92 THR A O 1
ATOM 728 N N . SER A 1 93 ? -7.810 5.431 -5.665 1.00 93.56 93 SER A N 1
ATOM 729 C CA . SER A 1 93 ? -9.176 5.775 -5.289 1.00 93.56 93 SER A CA 1
ATOM 730 C C . SER A 1 93 ? -9.199 6.058 -3.789 1.00 93.56 93 SER A C 1
ATOM 732 O O . SER A 1 93 ? -8.512 5.380 -3.023 1.00 93.56 93 SER A O 1
ATOM 734 N N . GLY A 1 94 ? -9.926 7.087 -3.362 1.00 95.38 94 GLY A N 1
ATOM 735 C CA . GLY A 1 94 ? -9.958 7.494 -1.958 1.00 95.38 94 GLY A CA 1
ATOM 736 C C . GLY A 1 94 ? -10.760 6.534 -1.078 1.00 95.38 94 GLY A C 1
ATOM 737 O O . GLY A 1 94 ? -11.725 5.923 -1.534 1.00 95.38 94 GLY A O 1
ATOM 738 N N . LEU A 1 95 ? -10.376 6.448 0.195 1.00 95.75 95 LEU A N 1
ATOM 739 C CA . LEU A 1 95 ? -11.081 5.731 1.262 1.00 95.75 95 LEU A CA 1
ATOM 740 C C . LEU A 1 95 ? -11.286 6.659 2.470 1.00 95.75 95 LEU A C 1
ATOM 742 O O . LEU A 1 95 ? -10.518 7.610 2.675 1.00 95.75 95 LEU A O 1
ATOM 746 N N . GLY A 1 96 ? -12.295 6.376 3.292 1.00 94.94 96 GLY A N 1
ATOM 747 C CA . GLY A 1 96 ? -12.622 7.182 4.462 1.00 94.94 96 GLY A CA 1
ATOM 748 C C . GLY A 1 96 ? -13.118 8.569 4.051 1.00 94.94 96 GLY A C 1
ATOM 749 O O . GLY A 1 96 ? -13.873 8.740 3.094 1.00 94.94 96 GLY A O 1
ATOM 750 N N . ASN A 1 97 ? -12.607 9.600 4.717 1.00 95.25 97 ASN A N 1
ATOM 751 C CA . ASN A 1 97 ? -12.908 11.000 4.424 1.00 95.25 97 ASN A CA 1
ATOM 752 C C . ASN A 1 97 ? -12.532 11.430 2.993 1.00 95.25 97 ASN A C 1
ATO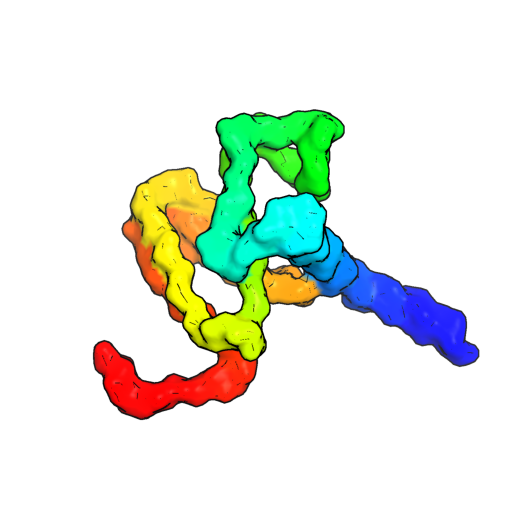M 754 O O . ASN A 1 97 ? -13.060 12.417 2.488 1.00 95.25 97 ASN A O 1
ATOM 758 N N . LEU A 1 98 ? -11.603 10.712 2.350 1.00 95.12 98 LEU A N 1
ATOM 759 C CA . LEU A 1 98 ? -11.181 10.968 0.970 1.00 95.12 98 LEU A CA 1
ATOM 760 C C . LEU A 1 98 ? -11.982 10.152 -0.056 1.00 95.12 98 LEU A C 1
ATOM 762 O O . LEU A 1 98 ? -11.831 10.372 -1.257 1.00 95.12 98 LEU A O 1
ATOM 766 N N . GLY A 1 99 ? -12.795 9.198 0.401 1.00 94.69 99 GLY A N 1
ATOM 767 C CA . GLY A 1 99 ? -13.565 8.288 -0.436 1.00 94.69 99 GLY A CA 1
ATOM 768 C C . GLY A 1 99 ? -15.059 8.617 -0.503 1.00 94.69 99 GLY A C 1
ATOM 769 O O . GLY A 1 99 ? -15.552 9.516 0.187 1.00 94.69 99 GLY A O 1
ATOM 770 N N . PRO A 1 100 ? -15.815 7.860 -1.317 1.00 94.06 100 PRO A N 1
ATOM 771 C CA . PRO A 1 100 ? -17.275 7.930 -1.363 1.00 94.06 100 PRO A CA 1
ATOM 772 C C . PRO A 1 100 ? -17.958 7.694 -0.009 1.00 94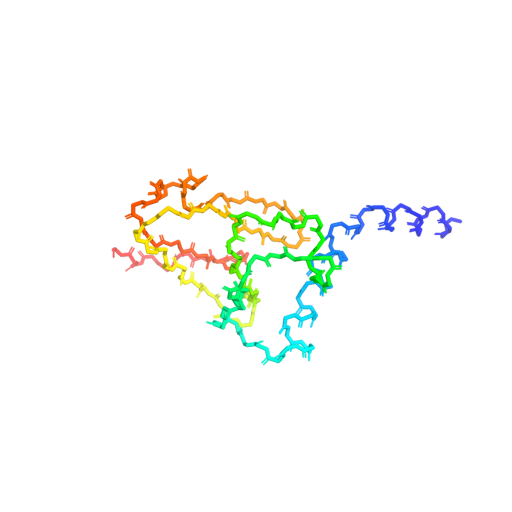.06 100 PRO A C 1
ATOM 774 O O . PRO A 1 100 ? -19.034 8.245 0.215 1.00 94.06 100 PRO A O 1
ATOM 777 N N . ASP A 1 101 ? -17.343 6.913 0.889 1.00 95.06 101 ASP A N 1
ATOM 778 C CA . ASP A 1 101 ? -17.906 6.614 2.213 1.00 95.06 101 ASP A CA 1
ATOM 779 C C . ASP A 1 101 ? -17.932 7.822 3.168 1.00 95.06 101 ASP A C 1
ATOM 781 O O . ASP A 1 101 ? -18.740 7.845 4.095 1.00 95.06 101 ASP A O 1
ATOM 785 N N . ARG A 1 102 ? -17.102 8.855 2.942 1.00 95.00 102 ARG A N 1
ATOM 786 C CA . ARG A 1 102 ? -17.044 10.085 3.761 1.00 95.00 102 ARG A CA 1
ATOM 787 C C . ARG A 1 102 ? -16.955 9.814 5.269 1.00 95.00 102 ARG A C 1
ATOM 789 O O . ARG A 1 102 ? -17.609 10.493 6.068 1.00 95.00 102 ARG A O 1
ATOM 796 N N . SER A 1 103 ? -16.168 8.815 5.666 1.00 95.56 103 SER A N 1
ATOM 797 C CA . SER A 1 103 ? -16.007 8.378 7.061 1.00 95.56 103 SER A CA 1
ATOM 798 C C . SER A 1 103 ? -17.282 7.813 7.709 1.00 95.56 103 SER A C 1
ATOM 800 O O . SER A 1 103 ? -17.305 7.590 8.920 1.00 95.56 103 SER A O 1
ATOM 802 N N . GLN A 1 104 ? -18.348 7.574 6.937 1.00 96.94 104 GLN A N 1
ATOM 803 C CA . GLN A 1 104 ? -19.601 6.966 7.409 1.00 96.94 104 GLN A CA 1
ATOM 804 C C . GLN A 1 104 ? -19.599 5.437 7.276 1.00 96.94 104 GLN A C 1
ATOM 806 O O . GLN A 1 104 ? -20.629 4.798 7.480 1.00 96.94 104 GLN A O 1
ATOM 811 N N . GLY A 1 105 ? -18.445 4.849 6.951 1.00 94.88 105 GLY A N 1
ATOM 812 C CA . GLY A 1 105 ? -18.309 3.425 6.686 1.00 94.88 105 GLY A CA 1
ATOM 813 C C . GLY A 1 105 ? -18.955 3.001 5.367 1.00 94.88 105 GLY A C 1
ATOM 814 O O . GLY A 1 105 ? -19.675 3.752 4.710 1.00 94.88 105 GLY A O 1
ATOM 815 N N . GLY A 1 106 ? -18.669 1.777 4.939 1.00 94.25 106 GLY A N 1
ATOM 816 C CA . GLY A 1 106 ? -19.174 1.270 3.669 1.00 94.25 106 GLY A CA 1
ATOM 817 C C . GLY A 1 106 ? -18.454 0.018 3.204 1.00 94.25 106 GLY A C 1
ATOM 818 O O . GLY A 1 106 ? -17.518 -0.456 3.844 1.00 94.25 106 GLY A O 1
ATOM 819 N N . LYS A 1 107 ? -18.902 -0.516 2.069 1.00 96.44 107 LYS A N 1
ATOM 820 C CA . LYS A 1 107 ? -18.281 -1.672 1.425 1.00 96.44 107 LYS A CA 1
ATOM 821 C C . LYS A 1 107 ? -17.800 -1.290 0.037 1.00 96.44 107 LYS A C 1
ATOM 823 O O . LYS A 1 107 ? -18.553 -0.721 -0.750 1.00 96.44 107 LYS A O 1
ATOM 828 N N . TYR A 1 108 ? -16.559 -1.640 -0.258 1.00 95.19 108 TYR A N 1
ATOM 829 C CA . TYR A 1 108 ? -15.939 -1.471 -1.561 1.00 95.19 108 TYR A CA 1
ATOM 830 C C . TYR A 1 108 ? -15.782 -2.844 -2.196 1.00 95.19 108 TYR A C 1
ATOM 832 O O . TYR A 1 108 ? -15.082 -3.696 -1.654 1.00 95.19 108 TYR A O 1
ATOM 840 N N . PHE A 1 109 ? -16.435 -3.060 -3.335 1.00 95.31 109 PHE A N 1
ATOM 841 C CA . PHE A 1 109 ? -16.273 -4.286 -4.108 1.00 95.31 109 PHE A CA 1
ATOM 842 C C . PHE A 1 109 ? -15.174 -4.092 -5.152 1.00 95.31 109 PHE A C 1
ATOM 844 O O . PHE A 1 109 ? -15.299 -3.272 -6.062 1.00 95.31 109 PHE A O 1
ATOM 851 N N . ILE A 1 110 ? -14.079 -4.822 -4.984 1.00 95.06 110 ILE A N 1
ATOM 852 C CA . ILE A 1 110 ? -12.854 -4.707 -5.766 1.00 95.06 110 ILE A CA 1
ATOM 853 C C . ILE A 1 110 ? -12.743 -5.966 -6.615 1.00 95.06 110 ILE A C 1
ATOM 855 O O . ILE A 1 110 ? -12.741 -7.077 -6.093 1.00 95.06 110 ILE A O 1
ATOM 859 N N . VAL A 1 111 ? -12.659 -5.800 -7.930 1.00 94.69 111 VAL A N 1
ATOM 860 C CA . VAL A 1 111 ? -12.728 -6.917 -8.879 1.00 94.69 111 VAL A CA 1
ATOM 861 C C . VAL A 1 111 ? -11.450 -7.031 -9.707 1.00 94.69 111 VAL A C 1
ATOM 863 O O . VAL A 1 111 ? -10.839 -6.002 -10.018 1.00 94.69 111 VAL A O 1
ATOM 866 N N . PRO A 1 112 ? -11.031 -8.254 -10.086 1.00 94.44 112 PRO A N 1
ATOM 867 C CA . PRO A 1 112 ? -9.902 -8.432 -10.988 1.00 94.44 112 PRO A CA 1
ATOM 868 C C . PRO A 1 112 ? -10.183 -7.803 -12.365 1.00 94.44 112 PRO A C 1
ATOM 870 O O . PRO A 1 112 ? -11.341 -7.695 -12.784 1.00 94.44 112 PRO A O 1
ATOM 873 N N . PRO A 1 113 ? -9.139 -7.405 -13.113 1.00 91.38 113 PRO A N 1
ATOM 874 C CA . PRO A 1 113 ? -9.296 -6.976 -14.498 1.00 91.38 113 PRO A CA 1
ATOM 875 C C . PRO A 1 113 ? -10.023 -8.039 -15.333 1.00 91.38 113 PRO A C 1
ATOM 877 O O . PRO A 1 113 ? -9.671 -9.213 -15.282 1.00 91.38 113 PRO A O 1
ATOM 880 N N . GLY A 1 114 ? -11.020 -7.621 -16.117 1.00 89.81 114 GLY A N 1
ATOM 881 C CA . GLY A 1 114 ? -11.817 -8.537 -16.943 1.00 89.81 114 GLY A CA 1
ATOM 882 C C . GLY A 1 114 ? -12.904 -9.305 -16.185 1.00 89.81 114 GLY A C 1
ATOM 883 O O . GLY A 1 114 ? -13.487 -10.221 -16.754 1.00 89.81 114 GLY A O 1
ATOM 884 N N . TYR A 1 115 ? -13.192 -8.950 -14.929 1.00 89.38 115 TYR A N 1
ATOM 885 C CA . TYR A 1 115 ? -14.322 -9.521 -14.201 1.00 89.38 115 TYR A CA 1
ATOM 886 C C . TYR A 1 115 ? -15.651 -9.196 -14.894 1.00 89.38 115 TYR A C 1
ATOM 888 O O . TYR A 1 115 ? -16.044 -8.032 -14.994 1.00 89.38 115 TYR A O 1
ATOM 896 N N . GLU A 1 116 ? -16.357 -10.235 -15.336 1.00 85.44 116 GLU A N 1
ATOM 897 C CA . GLU A 1 116 ? -17.742 -10.130 -15.780 1.00 85.44 116 GLU A CA 1
ATOM 898 C C . GLU A 1 116 ? -18.663 -10.289 -14.573 1.00 85.44 116 GLU A C 1
ATOM 900 O O . GLU A 1 116 ? -18.633 -11.297 -13.863 1.00 85.44 116 GLU A O 1
ATOM 905 N N . GLN A 1 117 ? -19.495 -9.277 -14.326 1.00 68.75 117 GLN A N 1
ATOM 906 C CA . GLN A 1 117 ? -20.546 -9.380 -13.325 1.00 68.75 117 GLN A CA 1
ATOM 907 C C . GLN A 1 117 ? -21.485 -10.518 -13.732 1.00 68.75 117 GLN A C 1
ATOM 909 O O . GLN A 1 117 ? -22.125 -10.453 -14.782 1.00 68.75 117 GLN A O 1
ATOM 914 N N . ALA A 1 118 ? -21.579 -11.560 -12.901 1.00 60.97 118 ALA A N 1
ATOM 915 C CA . ALA A 1 118 ? -22.596 -12.579 -13.100 1.00 60.97 118 ALA A CA 1
ATOM 916 C C . ALA A 1 118 ? -23.975 -11.886 -13.113 1.00 60.97 118 ALA A C 1
ATOM 918 O O . ALA A 1 118 ? -24.236 -11.069 -12.224 1.00 60.97 118 ALA A O 1
ATOM 919 N N . PRO A 1 119 ? -24.856 -12.193 -14.082 1.00 52.94 119 PRO A N 1
ATOM 920 C CA . PRO A 1 119 ? -26.055 -11.401 -14.382 1.00 52.94 119 PRO A CA 1
ATOM 921 C C . PRO A 1 119 ? -27.098 -11.281 -13.252 1.00 52.94 119 PRO A C 1
ATOM 923 O O . PRO A 1 119 ? -28.106 -10.614 -13.445 1.00 52.94 119 PRO A O 1
ATOM 926 N N . ASN A 1 120 ? -26.876 -11.890 -12.079 1.00 46.28 120 ASN A N 1
ATOM 927 C CA . ASN A 1 120 ? -27.891 -12.080 -11.038 1.00 46.28 120 ASN A CA 1
ATOM 928 C C . ASN A 1 120 ? -27.475 -11.644 -9.619 1.00 46.28 120 ASN A C 1
ATOM 930 O O . ASN A 1 120 ? -28.022 -12.164 -8.649 1.00 46.28 120 ASN A O 1
ATOM 934 N N . TYR A 1 121 ? -26.540 -10.707 -9.452 1.00 45.53 121 TYR A N 1
ATOM 935 C CA . TYR A 1 121 ? -26.364 -10.061 -8.144 1.00 45.53 121 TYR A CA 1
ATOM 936 C C . TYR A 1 121 ? -27.268 -8.822 -8.057 1.00 45.53 121 TYR A C 1
ATOM 938 O O . TYR A 1 121 ? -26.898 -7.744 -8.522 1.00 45.53 121 TYR A O 1
ATOM 946 N N . CYS A 1 122 ? -28.481 -9.036 -7.529 1.00 37.91 122 CYS A N 1
ATOM 947 C CA . CYS A 1 122 ? -29.406 -8.003 -7.052 1.00 37.91 122 CYS A CA 1
ATOM 948 C C . CYS A 1 122 ? -28.988 -7.482 -5.674 1.00 37.91 122 CYS A C 1
ATOM 950 O O . CYS A 1 122 ? -28.545 -8.313 -4.848 1.00 37.91 122 CYS A O 1
#